Protein AF-A0A1X0U1B3-F1 (afdb_monomer_lite)

pLDDT: mean 82.99, std 18.03, range [41.12, 98.56]

Radius of gyration: 22.58 Å; chains: 1; bounding box: 60×66×36 Å

Structure (mmCIF, N/CA/C/O backbone):
data_AF-A0A1X0U1B3-F1
#
_entry.id   AF-A0A1X0U1B3-F1
#
loop_
_atom_site.group_PDB
_atom_site.id
_atom_site.type_symbol
_atom_site.label_atom_id
_atom_site.label_alt_id
_atom_site.label_comp_id
_atom_site.label_asym_id
_atom_site.label_entity_id
_atom_site.label_seq_id
_atom_site.pdbx_PDB_ins_code
_atom_site.Cartn_x
_atom_site.Cartn_y
_atom_site.Cartn_z
_atom_site.occupancy
_atom_site.B_iso_or_equiv
_atom_site.auth_seq_id
_atom_site.auth_comp_id
_atom_site.auth_asym_id
_atom_site.auth_atom_id
_atom_site.pdbx_PDB_model_num
ATOM 1 N N . MET A 1 1 ? -46.144 51.322 -0.368 1.00 47.69 1 MET A N 1
ATOM 2 C CA . MET A 1 1 ? -45.538 50.319 -1.282 1.00 47.69 1 MET A CA 1
ATOM 3 C C . MET A 1 1 ? -44.013 50.208 -1.188 1.00 47.69 1 MET A C 1
ATOM 5 O O . MET A 1 1 ? -43.524 49.090 -1.232 1.00 47.69 1 MET A O 1
ATOM 9 N N . ARG A 1 2 ? -43.246 51.301 -1.014 1.00 52.47 2 ARG A N 1
ATOM 10 C CA . ARG A 1 2 ? -41.762 51.267 -1.003 1.00 52.47 2 ARG A CA 1
ATOM 11 C C . ARG A 1 2 ? -41.106 50.447 0.125 1.00 52.47 2 ARG A C 1
ATOM 13 O O . ARG A 1 2 ? -40.020 49.926 -0.088 1.00 52.47 2 ARG A O 1
ATOM 20 N N . ILE A 1 3 ? -41.733 50.346 1.302 1.00 55.06 3 ILE A N 1
ATOM 21 C CA . ILE A 1 3 ? -41.154 49.638 2.465 1.00 55.06 3 ILE A CA 1
ATOM 22 C C . ILE A 1 3 ? -41.333 48.117 2.331 1.00 55.06 3 ILE A C 1
ATOM 24 O O . ILE A 1 3 ? -40.371 47.375 2.497 1.00 55.06 3 ILE A O 1
ATOM 28 N N . ILE A 1 4 ? -42.526 47.661 1.931 1.00 58.88 4 ILE A N 1
ATOM 29 C CA . ILE A 1 4 ? -42.837 46.230 1.751 1.00 58.88 4 ILE A CA 1
ATOM 30 C C . ILE A 1 4 ? -41.965 45.618 0.640 1.00 58.88 4 ILE A C 1
ATOM 32 O O . ILE A 1 4 ? -41.417 44.536 0.817 1.00 58.88 4 ILE A O 1
ATOM 36 N N . PHE A 1 5 ? -41.736 46.350 -0.459 1.00 50.25 5 PHE A N 1
ATOM 37 C CA . PHE A 1 5 ? -40.866 45.900 -1.555 1.00 50.25 5 PHE A CA 1
ATOM 38 C C . PHE A 1 5 ? -39.409 45.671 -1.122 1.00 50.25 5 PHE A C 1
ATOM 40 O O . PHE A 1 5 ? -38.769 44.740 -1.601 1.00 50.25 5 PHE A O 1
ATOM 47 N N . LYS A 1 6 ? -38.882 46.487 -0.198 1.00 49.19 6 LYS A N 1
ATOM 48 C CA . LYS A 1 6 ? -37.506 46.337 0.306 1.00 49.19 6 LYS A CA 1
ATOM 49 C C . LYS A 1 6 ? -37.345 45.111 1.202 1.00 49.19 6 LYS A C 1
ATOM 51 O O . LYS A 1 6 ? -36.321 44.445 1.120 1.00 49.19 6 LYS A O 1
ATOM 56 N N . ILE A 1 7 ? -38.354 44.810 2.022 1.00 59.94 7 ILE A N 1
ATOM 57 C CA . ILE A 1 7 ? -38.344 43.636 2.906 1.00 59.94 7 ILE A CA 1
ATOM 58 C C . ILE A 1 7 ? -38.416 42.350 2.072 1.00 59.94 7 ILE A C 1
ATOM 60 O O . ILE A 1 7 ? -37.639 41.430 2.305 1.00 59.94 7 ILE A O 1
ATOM 64 N N . ILE A 1 8 ? -39.274 42.318 1.045 1.00 59.34 8 ILE A N 1
ATOM 65 C CA . ILE A 1 8 ? -39.392 41.168 0.133 1.00 59.34 8 ILE A CA 1
ATOM 66 C C . ILE A 1 8 ? -38.094 40.956 -0.663 1.00 59.34 8 ILE A C 1
ATOM 68 O O . ILE A 1 8 ? -37.637 39.823 -0.791 1.00 59.34 8 ILE A O 1
ATOM 72 N N . LEU A 1 9 ? -37.455 42.031 -1.141 1.00 53.59 9 LEU A N 1
ATOM 73 C CA . LEU A 1 9 ? -36.189 41.936 -1.873 1.00 53.59 9 LEU A CA 1
ATOM 74 C C . LEU A 1 9 ? -35.035 41.439 -0.984 1.00 53.59 9 LEU A C 1
ATOM 76 O O . LEU A 1 9 ? -34.243 40.612 -1.424 1.00 53.59 9 LEU A O 1
ATOM 80 N N . ALA A 1 10 ? -34.962 41.890 0.273 1.00 57.31 10 ALA A N 1
ATOM 81 C CA . ALA A 1 10 ? -33.954 41.426 1.227 1.00 57.31 10 ALA A CA 1
ATOM 82 C C . ALA A 1 10 ? -34.128 39.938 1.591 1.00 57.31 10 ALA A C 1
ATOM 84 O O . ALA A 1 10 ? -33.140 39.211 1.676 1.00 57.31 10 ALA A O 1
ATOM 85 N N . LEU A 1 11 ? -35.372 39.468 1.738 1.00 53.56 11 LEU A N 1
ATOM 86 C CA . LEU A 1 11 ? -35.681 38.050 1.955 1.00 53.56 11 LEU A CA 1
ATOM 87 C C . LEU A 1 11 ? -35.308 37.183 0.742 1.00 53.56 11 LEU A C 1
ATOM 89 O O . LEU A 1 11 ? -34.734 36.117 0.925 1.00 53.56 11 LEU A O 1
ATOM 93 N N . LEU A 1 12 ? -35.545 37.650 -0.488 1.00 54.72 12 LEU A N 1
ATOM 94 C CA . LEU A 1 12 ? -35.139 36.936 -1.709 1.00 54.72 12 LEU A CA 1
ATOM 95 C C . LEU A 1 12 ? -33.611 36.809 -1.855 1.00 54.72 12 LEU A C 1
ATOM 97 O O . LEU A 1 12 ? -33.125 35.767 -2.287 1.00 54.72 12 LEU A O 1
ATOM 101 N N . ILE A 1 13 ? -32.844 37.832 -1.460 1.00 53.94 13 ILE A N 1
ATOM 102 C CA . ILE A 1 13 ? -31.371 37.782 -1.482 1.00 53.94 13 ILE A CA 1
ATOM 103 C C . ILE A 1 13 ? -30.838 36.827 -0.400 1.00 53.94 13 ILE A C 1
ATOM 105 O O . ILE A 1 13 ? -29.915 36.062 -0.663 1.00 53.94 13 ILE A O 1
ATOM 109 N N . ALA A 1 14 ? -31.443 36.819 0.793 1.00 48.97 14 ALA A N 1
ATOM 110 C CA . ALA A 1 14 ? -31.045 35.924 1.881 1.00 48.97 14 ALA A CA 1
ATOM 111 C C . ALA A 1 14 ? -31.338 34.445 1.571 1.00 48.97 14 ALA A C 1
ATOM 113 O O . ALA A 1 14 ? -30.516 33.582 1.876 1.00 48.97 14 ALA A O 1
ATOM 114 N N . VAL A 1 15 ? -32.465 34.144 0.913 1.00 49.88 15 VAL A N 1
ATOM 115 C CA . VAL A 1 15 ? -32.780 32.773 0.479 1.00 49.88 15 VAL A CA 1
ATOM 116 C C . VAL A 1 15 ? -31.789 32.312 -0.595 1.00 49.88 15 VAL A C 1
ATOM 118 O O . VAL A 1 15 ? -31.281 31.206 -0.485 1.00 49.88 15 VAL A O 1
ATOM 121 N N . ASN A 1 16 ? -31.405 33.165 -1.552 1.00 45.69 16 ASN A N 1
ATOM 122 C CA . ASN A 1 16 ? -30.409 32.807 -2.575 1.00 45.69 16 ASN A CA 1
ATOM 123 C C . ASN A 1 16 ? -28.978 32.642 -2.026 1.00 45.69 16 ASN A C 1
ATOM 125 O O . ASN A 1 16 ? -28.225 31.832 -2.554 1.00 45.69 16 ASN A O 1
ATOM 129 N N . LEU A 1 17 ? -28.603 33.348 -0.952 1.00 46.22 17 LEU A N 1
ATOM 130 C CA . LEU A 1 17 ? -27.317 33.139 -0.265 1.00 46.22 17 LEU A CA 1
ATOM 131 C C . LEU A 1 17 ? -27.301 31.878 0.614 1.00 46.22 17 LEU A C 1
ATOM 133 O O . LEU A 1 17 ? -26.236 31.331 0.873 1.00 46.22 17 LEU A O 1
ATOM 137 N N . SER A 1 18 ? -28.468 31.387 1.044 1.00 45.25 18 SER A N 1
ATOM 138 C CA . SER A 1 18 ? -28.582 30.131 1.807 1.00 45.25 18 SER A CA 1
ATOM 139 C C . SER A 1 18 ? -28.365 28.882 0.937 1.00 45.25 18 SER A C 1
ATOM 141 O O . SER A 1 18 ? -28.157 27.797 1.470 1.00 45.25 18 SER A O 1
ATOM 143 N N . PHE A 1 19 ? -28.417 29.037 -0.391 1.00 45.69 19 PHE A N 1
ATOM 144 C CA . PHE A 1 19 ? -28.185 27.986 -1.389 1.00 45.69 19 PHE A CA 1
ATOM 145 C C . PHE A 1 19 ? -26.809 28.097 -2.070 1.00 45.69 19 PHE A C 1
ATOM 147 O O . PHE A 1 19 ? -26.602 27.515 -3.128 1.00 45.69 19 PHE A O 1
ATOM 154 N N . ALA A 1 20 ? -25.854 28.820 -1.479 1.00 45.12 20 ALA A N 1
ATOM 155 C CA . ALA A 1 20 ? -24.442 28.709 -1.839 1.00 45.12 20 ALA A CA 1
ATOM 156 C C . ALA A 1 20 ? -23.773 27.666 -0.925 1.00 45.12 20 ALA A C 1
ATOM 158 O O . ALA A 1 20 ? -23.010 27.999 -0.026 1.00 45.12 20 ALA A O 1
ATOM 159 N N . THR A 1 21 ? -24.119 26.391 -1.112 1.00 44.47 21 THR A N 1
ATOM 160 C CA . THR A 1 21 ? -23.441 25.247 -0.472 1.00 44.47 21 THR A CA 1
ATOM 161 C C . THR A 1 21 ? -22.431 24.584 -1.412 1.00 44.47 21 THR A C 1
ATOM 163 O O . THR A 1 21 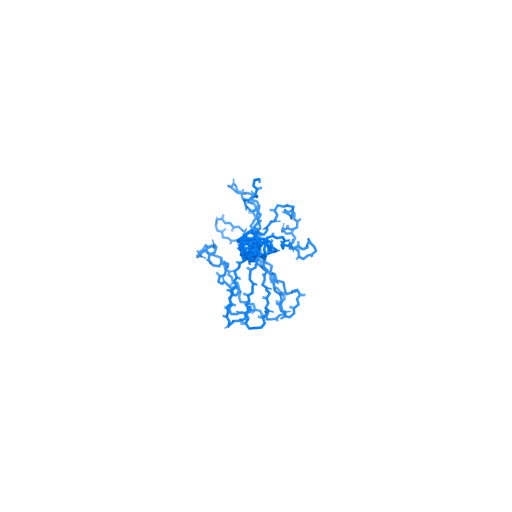? -22.205 23.384 -1.291 1.00 44.47 21 THR A O 1
ATOM 166 N N . ASP A 1 22 ? -21.850 25.326 -2.360 1.00 44.78 22 ASP A N 1
ATOM 167 C CA . ASP A 1 22 ? -20.856 24.765 -3.292 1.00 44.78 22 ASP A CA 1
ATOM 168 C C . ASP A 1 22 ? -19.450 24.700 -2.665 1.00 44.78 22 ASP A C 1
ATOM 170 O O . ASP A 1 22 ? -18.774 23.685 -2.791 1.00 44.78 22 ASP A O 1
ATOM 174 N N . ASP A 1 23 ? -19.055 25.685 -1.847 1.00 43.69 23 ASP A N 1
ATOM 175 C CA . ASP A 1 23 ? -17.713 25.689 -1.229 1.00 43.69 23 ASP A CA 1
ATOM 176 C C . ASP A 1 23 ? -17.537 24.602 -0.145 1.00 43.69 23 ASP A C 1
ATOM 178 O O . ASP A 1 23 ? -16.436 24.109 0.085 1.00 43.69 23 ASP A O 1
ATOM 182 N N . TYR A 1 24 ? -18.618 24.185 0.528 1.00 41.12 24 TYR A N 1
ATOM 183 C CA . TYR A 1 24 ? -18.540 23.163 1.587 1.00 41.12 24 TYR A CA 1
ATOM 184 C C . TYR A 1 24 ? -18.409 21.736 1.032 1.00 41.12 24 TYR A C 1
ATOM 186 O O . TYR A 1 24 ? -17.908 20.841 1.715 1.00 41.12 24 TYR A O 1
ATOM 194 N N . ILE A 1 25 ? -18.886 21.504 -0.195 1.00 43.66 25 ILE A N 1
ATOM 195 C CA . ILE A 1 25 ? -18.829 20.187 -0.834 1.00 43.66 25 ILE A CA 1
ATOM 196 C C . ILE A 1 25 ? -17.450 19.977 -1.469 1.00 43.66 25 ILE A C 1
ATOM 198 O O . ILE A 1 25 ? -16.892 18.888 -1.315 1.00 43.66 25 ILE A O 1
ATOM 202 N N . ASP A 1 26 ? -16.857 21.007 -2.077 1.00 46.34 26 ASP A N 1
ATOM 203 C CA . ASP A 1 26 ? -15.513 20.916 -2.666 1.00 46.34 26 ASP A CA 1
ATOM 204 C C . ASP A 1 26 ? -14.420 20.632 -1.617 1.00 46.34 26 ASP A C 1
ATOM 206 O O . ASP A 1 26 ? -13.599 19.732 -1.814 1.00 46.34 26 ASP A O 1
ATOM 210 N N . ASP A 1 27 ? -14.471 21.266 -0.439 1.00 47.31 27 ASP A N 1
ATOM 211 C CA . ASP A 1 27 ? -13.483 21.044 0.633 1.00 47.31 27 ASP A CA 1
ATOM 212 C C . ASP A 1 27 ? -13.454 19.584 1.146 1.00 47.31 27 ASP A C 1
ATOM 214 O O . ASP A 1 27 ? -12.391 19.033 1.468 1.00 47.31 27 ASP A O 1
ATOM 218 N N . TYR A 1 28 ? -14.609 18.904 1.193 1.00 46.06 28 TYR A N 1
ATOM 219 C CA . TYR A 1 28 ? -14.677 17.486 1.573 1.00 46.06 28 TYR A CA 1
ATOM 220 C C . TYR A 1 28 ? -14.087 16.579 0.481 1.00 46.06 28 TYR A C 1
ATOM 222 O O . TYR A 1 28 ? -13.354 15.630 0.794 1.00 46.06 28 TYR A O 1
ATOM 230 N N . TYR A 1 29 ? -14.345 16.896 -0.793 1.00 49.69 29 TYR A N 1
ATOM 231 C CA . TYR A 1 29 ? -13.789 16.180 -1.944 1.00 49.69 29 TYR A CA 1
ATOM 232 C C . TYR A 1 29 ? -12.296 16.457 -2.189 1.00 49.69 29 TYR A C 1
ATOM 234 O O . TYR A 1 29 ? -11.652 15.654 -2.866 1.00 49.69 29 TYR A O 1
ATOM 242 N N . ASP A 1 30 ? -11.713 17.502 -1.602 1.00 59.16 30 ASP A N 1
ATOM 243 C CA . ASP A 1 30 ? -10.288 17.824 -1.751 1.00 59.16 30 ASP A CA 1
ATOM 244 C C . ASP A 1 30 ? -9.405 17.350 -0.589 1.00 59.16 30 ASP A C 1
ATOM 246 O O . ASP A 1 30 ? -8.217 17.070 -0.783 1.00 59.16 30 ASP A O 1
ATOM 250 N N . SER A 1 31 ? -9.969 17.160 0.607 1.00 67.75 31 SER A N 1
ATOM 251 C CA . SER A 1 31 ? -9.193 16.726 1.780 1.00 67.75 31 SER A CA 1
ATOM 252 C C . SER A 1 31 ? -8.491 15.374 1.581 1.00 67.75 31 SER A C 1
ATOM 254 O O . SER A 1 31 ? -7.339 15.193 1.989 1.00 67.75 31 SER A O 1
ATOM 256 N N . TRP A 1 32 ? -9.145 14.418 0.909 1.00 72.69 32 TRP A N 1
ATOM 257 C CA . TRP A 1 32 ? -8.551 13.109 0.658 1.00 72.69 32 TRP A CA 1
ATOM 258 C C . TRP A 1 32 ? -7.421 13.196 -0.369 1.00 72.69 32 TRP A C 1
ATOM 260 O O . TRP A 1 32 ? -6.417 12.516 -0.185 1.00 72.69 32 TRP A O 1
ATOM 270 N N . LYS A 1 33 ? -7.509 14.073 -1.380 1.00 74.44 33 LYS A N 1
ATOM 271 C CA . LYS A 1 33 ? -6.455 14.262 -2.398 1.00 74.44 33 LYS A CA 1
ATOM 272 C C . LYS A 1 33 ? -5.126 14.714 -1.785 1.00 74.44 33 LYS A C 1
ATOM 274 O O . LYS A 1 33 ? -4.065 14.391 -2.306 1.00 74.44 33 LYS A O 1
ATOM 279 N N . GLN A 1 34 ? -5.171 15.392 -0.637 1.00 80.00 34 GLN A N 1
ATOM 280 C CA . GLN A 1 34 ? -3.984 15.827 0.108 1.00 80.00 34 GLN A CA 1
ATOM 281 C C . GLN A 1 34 ? -3.401 14.754 1.042 1.00 80.00 34 GLN A C 1
ATOM 283 O O . GLN A 1 34 ? -2.381 14.992 1.698 1.00 80.00 34 GLN A O 1
ATOM 288 N N . LYS A 1 35 ? -4.016 13.566 1.139 1.00 89.44 35 LYS A N 1
ATOM 289 C CA . LYS A 1 35 ? -3.454 12.456 1.918 1.00 89.44 35 LYS A CA 1
ATOM 290 C C . LYS A 1 35 ? -2.059 12.139 1.376 1.00 89.44 35 LYS A C 1
ATOM 292 O O . LYS A 1 35 ? -1.852 12.029 0.173 1.00 89.44 35 LYS A O 1
ATOM 297 N N . THR A 1 36 ? -1.091 11.969 2.271 1.00 90.69 36 THR A N 1
ATOM 298 C CA . THR A 1 36 ? 0.284 11.596 1.917 1.00 90.69 36 THR A CA 1
ATOM 299 C C . THR A 1 36 ? 0.783 10.475 2.817 1.00 90.69 36 THR A C 1
ATOM 301 O O . THR A 1 36 ? 0.344 10.317 3.959 1.00 90.69 36 THR A O 1
ATOM 304 N N . ILE A 1 37 ? 1.740 9.694 2.314 1.00 93.25 37 ILE A N 1
ATOM 305 C CA . ILE A 1 37 ? 2.427 8.667 3.096 1.00 93.25 37 ILE A CA 1
ATOM 306 C C . ILE A 1 37 ? 3.789 9.195 3.528 1.00 93.25 37 ILE A C 1
ATOM 308 O O . ILE A 1 37 ? 4.661 9.486 2.710 1.00 93.25 37 ILE A O 1
ATOM 312 N N . SER A 1 38 ? 4.013 9.275 4.841 1.00 93.38 38 SER A N 1
ATOM 313 C CA . SER A 1 38 ? 5.324 9.659 5.362 1.00 93.38 38 SER A CA 1
ATOM 314 C C . SER A 1 38 ? 6.405 8.693 4.870 1.00 93.38 38 SER A C 1
ATOM 316 O O . SER A 1 38 ? 6.301 7.477 5.055 1.00 93.38 38 SER A O 1
ATOM 318 N N . LYS A 1 39 ? 7.508 9.238 4.338 1.00 93.69 39 LYS A N 1
ATOM 319 C CA . LYS A 1 39 ? 8.649 8.470 3.810 1.00 93.69 39 LYS A CA 1
ATOM 320 C C . LYS A 1 39 ? 9.196 7.419 4.784 1.00 93.69 39 LYS A C 1
ATOM 322 O O . LYS A 1 39 ? 9.741 6.406 4.353 1.00 93.69 39 LYS A O 1
ATOM 327 N N . LYS A 1 40 ? 9.035 7.612 6.099 1.00 94.19 40 LYS A N 1
ATOM 328 C CA . LYS A 1 40 ? 9.451 6.635 7.122 1.00 94.19 40 LYS A CA 1
ATOM 329 C C . LYS A 1 40 ? 8.706 5.298 7.017 1.00 94.19 40 LYS A C 1
ATOM 331 O O . LYS A 1 40 ? 9.265 4.258 7.370 1.00 94.19 40 LYS A O 1
ATOM 336 N N . PHE A 1 41 ? 7.467 5.313 6.524 1.00 95.56 41 PHE A N 1
ATOM 337 C CA . PHE A 1 41 ? 6.643 4.115 6.386 1.00 95.56 41 PHE A CA 1
ATOM 338 C C . PHE A 1 41 ? 6.926 3.338 5.107 1.00 95.56 41 PHE A C 1
ATOM 340 O O . PHE A 1 41 ? 6.742 2.121 5.117 1.00 95.56 41 PHE A O 1
ATOM 347 N N . LEU A 1 42 ? 7.457 4.014 4.087 1.00 96.94 42 LEU A N 1
ATOM 348 C CA . LEU A 1 42 ? 7.726 3.440 2.779 1.00 96.94 42 LEU A CA 1
ATOM 349 C C . LEU A 1 42 ? 8.748 2.287 2.819 1.00 96.94 42 LEU A C 1
ATOM 351 O O . LEU A 1 42 ? 9.704 2.296 3.611 1.00 96.94 42 LEU A O 1
ATOM 355 N N . SER A 1 43 ? 8.549 1.307 1.940 1.00 96.31 43 SER A N 1
ATOM 356 C CA . SER A 1 43 ? 9.485 0.218 1.665 1.00 96.31 43 SER A CA 1
ATOM 357 C C . SER A 1 43 ? 10.771 0.778 1.052 1.00 96.31 43 SER A C 1
ATOM 359 O O . SER A 1 43 ? 10.806 1.912 0.569 1.00 96.31 43 SER A O 1
ATOM 361 N N . GLN A 1 44 ? 11.864 0.012 1.075 1.00 93.88 44 GLN A N 1
ATOM 362 C CA . GLN A 1 44 ? 13.137 0.509 0.543 1.00 93.88 44 GLN A CA 1
ATOM 363 C C . GLN A 1 44 ? 13.042 0.871 -0.947 1.00 93.88 44 GLN A C 1
ATOM 365 O O . GLN A 1 44 ? 13.590 1.898 -1.336 1.00 93.88 44 GLN A O 1
ATOM 370 N N . GLY A 1 45 ? 12.310 0.084 -1.745 1.00 91.69 45 GLY A N 1
ATOM 371 C CA . GLY A 1 45 ? 12.064 0.375 -3.160 1.00 91.69 45 GLY A CA 1
ATOM 372 C C . GLY A 1 45 ? 11.320 1.697 -3.342 1.00 91.69 45 GLY A C 1
ATOM 373 O O . GLY A 1 45 ? 11.844 2.631 -3.948 1.00 91.69 45 GLY A O 1
ATOM 374 N N . CYS A 1 46 ? 10.166 1.846 -2.688 1.00 96.31 46 CYS A N 1
ATOM 375 C CA . CYS A 1 46 ? 9.338 3.048 -2.822 1.00 96.31 46 CYS A CA 1
ATOM 376 C C . CYS A 1 46 ? 9.952 4.303 -2.196 1.00 96.31 46 CYS A C 1
ATOM 378 O O . CYS A 1 46 ? 9.675 5.416 -2.635 1.00 96.31 46 CYS A O 1
ATOM 380 N N . LYS A 1 47 ? 10.853 4.164 -1.214 1.00 95.06 47 LYS A N 1
ATOM 381 C CA . LYS A 1 47 ? 11.626 5.295 -0.671 1.00 95.06 47 LYS A CA 1
ATOM 382 C C . LYS A 1 47 ? 12.498 5.989 -1.713 1.00 95.06 47 LYS A C 1
ATOM 384 O O . LYS A 1 47 ? 12.791 7.174 -1.526 1.00 95.06 47 LYS A O 1
ATOM 389 N N . THR A 1 48 ? 12.954 5.274 -2.743 1.00 92.00 48 THR A N 1
ATOM 390 C CA . THR A 1 48 ? 13.850 5.840 -3.766 1.00 92.00 48 THR A CA 1
ATOM 391 C C . THR A 1 48 ? 13.116 6.798 -4.702 1.00 92.00 48 THR A C 1
ATOM 393 O O . THR A 1 48 ? 13.677 7.827 -5.066 1.00 92.00 48 THR A O 1
ATOM 396 N N . ILE A 1 49 ? 11.839 6.524 -4.972 1.00 91.31 49 ILE A N 1
ATOM 397 C CA . ILE A 1 49 ? 10.946 7.302 -5.846 1.00 91.31 49 ILE A CA 1
ATOM 398 C C . ILE A 1 49 ? 9.844 8.024 -5.059 1.00 91.31 49 ILE A C 1
ATOM 400 O O . ILE A 1 49 ? 8.800 8.377 -5.588 1.00 91.31 49 ILE A O 1
ATOM 404 N N . SER A 1 50 ? 10.067 8.275 -3.765 1.00 90.38 50 SER A N 1
ATOM 405 C CA . SER A 1 50 ? 9.034 8.815 -2.868 1.00 90.38 50 SER A CA 1
ATOM 406 C C . SER A 1 50 ? 8.545 10.217 -3.229 1.00 90.38 50 SER A C 1
ATOM 408 O O . SER A 1 50 ? 7.527 10.646 -2.706 1.00 90.38 50 SER A O 1
ATOM 410 N N . LYS A 1 51 ? 9.321 10.963 -4.023 1.00 88.88 51 LYS A N 1
ATOM 411 C CA . LYS A 1 51 ? 8.937 12.297 -4.505 1.00 88.88 51 LYS A CA 1
ATOM 412 C C . LYS A 1 51 ? 7.878 12.228 -5.602 1.00 88.88 51 LYS A C 1
ATOM 414 O O . LYS A 1 51 ? 7.181 13.211 -5.802 1.00 88.88 51 LYS A O 1
ATOM 419 N N . ASP A 1 52 ? 7.771 11.074 -6.251 1.00 87.81 52 ASP A N 1
ATOM 420 C CA . ASP A 1 52 ? 6.892 10.863 -7.391 1.00 87.81 52 ASP A CA 1
ATOM 421 C C . ASP A 1 52 ? 5.581 10.175 -6.974 1.00 87.81 52 ASP A C 1
ATOM 423 O O . ASP A 1 52 ? 4.725 9.937 -7.814 1.00 87.81 52 ASP A O 1
ATOM 427 N N . ILE A 1 53 ? 5.421 9.836 -5.685 1.00 91.94 53 ILE A N 1
ATOM 428 C CA . ILE A 1 53 ? 4.225 9.176 -5.149 1.00 91.94 53 ILE A CA 1
ATOM 429 C C . ILE A 1 53 ? 3.185 10.231 -4.773 1.00 91.94 53 ILE A C 1
ATOM 431 O O . ILE A 1 53 ? 3.431 11.055 -3.889 1.00 91.94 53 ILE A O 1
ATOM 435 N N . TRP A 1 54 ? 2.003 10.142 -5.373 1.00 91.25 54 TRP A N 1
ATOM 436 C CA . TRP A 1 54 ? 0.865 11.018 -5.096 1.00 91.25 54 TRP A CA 1
ATOM 437 C C . TRP A 1 54 ? -0.412 10.197 -4.894 1.00 91.25 54 TRP A C 1
ATOM 439 O O . TRP A 1 54 ? -0.465 9.023 -5.262 1.00 91.25 54 TRP A O 1
ATOM 449 N N . ASN A 1 55 ? -1.410 10.784 -4.232 1.00 92.06 55 ASN A N 1
ATOM 450 C CA . ASN A 1 55 ? -2.678 10.110 -3.972 1.00 92.06 55 ASN A CA 1
ATOM 451 C C . ASN A 1 55 ?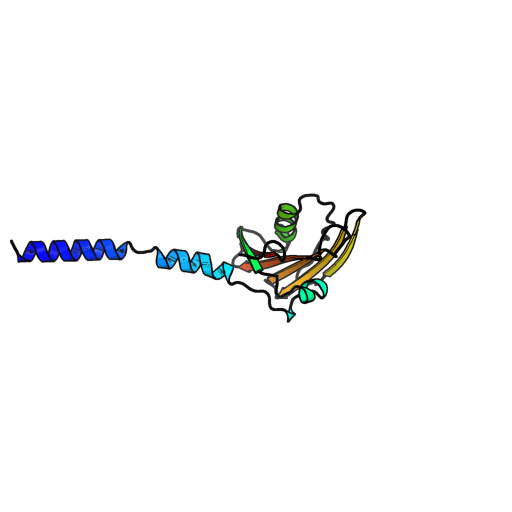 -3.600 10.197 -5.191 1.00 92.06 55 ASN A C 1
ATOM 453 O O . ASN A 1 55 ? -4.078 11.279 -5.521 1.00 92.06 55 ASN A O 1
ATOM 457 N N . GLU A 1 56 ? -3.872 9.059 -5.817 1.00 90.19 56 GLU A N 1
ATOM 458 C CA . GLU A 1 56 ? -4.675 8.959 -7.032 1.00 90.19 56 GLU A CA 1
ATOM 459 C C . GLU A 1 56 ? -6.170 8.912 -6.736 1.00 90.19 56 GLU A C 1
ATOM 461 O O . GLU A 1 56 ? -6.972 9.557 -7.410 1.00 90.19 56 GLU A O 1
ATOM 466 N N . SER A 1 57 ? -6.566 8.133 -5.731 1.00 90.00 57 SER A N 1
ATOM 467 C CA . SER A 1 57 ? -7.980 7.881 -5.471 1.00 90.00 57 SER A CA 1
ATOM 468 C C . SER A 1 57 ? -8.253 7.460 -4.034 1.00 90.00 57 SER A C 1
ATOM 470 O O . SER A 1 57 ? -7.377 6.988 -3.309 1.00 90.00 57 SER A O 1
ATOM 472 N N . LYS A 1 58 ? -9.518 7.599 -3.634 1.00 93.00 58 LYS A N 1
ATOM 473 C CA . LYS A 1 58 ? -10.073 7.020 -2.412 1.00 93.00 58 LYS A CA 1
ATOM 474 C C . LYS A 1 58 ? -11.318 6.208 -2.763 1.00 93.00 58 LYS A C 1
ATOM 476 O O . LYS A 1 58 ? -12.191 6.703 -3.472 1.00 93.00 58 LYS A O 1
ATOM 481 N N . VAL A 1 59 ? -11.431 5.000 -2.216 1.00 92.56 59 VAL A N 1
ATOM 482 C CA . VAL A 1 59 ? -12.645 4.174 -2.286 1.00 92.56 59 VAL A CA 1
ATOM 483 C C . VAL A 1 59 ? -13.028 3.707 -0.886 1.00 92.56 59 VAL A C 1
ATOM 485 O O . VAL A 1 59 ? -12.168 3.279 -0.123 1.00 92.56 59 VAL A O 1
ATOM 488 N N . SER A 1 60 ? -14.317 3.765 -0.558 1.00 94.62 60 SER A N 1
ATOM 489 C CA . SER A 1 60 ? -14.857 3.329 0.733 1.00 94.62 60 SER A CA 1
ATOM 490 C C . SER A 1 60 ? -15.643 2.028 0.582 1.00 94.62 60 SER A C 1
ATOM 492 O O . SER A 1 60 ? -16.608 1.967 -0.181 1.00 94.62 60 SER A O 1
ATOM 494 N N . TYR A 1 61 ? -15.280 1.007 1.354 1.00 94.56 61 TYR A N 1
ATOM 495 C CA . TYR A 1 61 ? -15.962 -0.285 1.404 1.00 94.56 61 TYR A CA 1
ATOM 496 C C . TYR A 1 61 ? -16.748 -0.397 2.711 1.00 94.56 61 TYR A C 1
ATOM 498 O O . TYR A 1 61 ? -16.191 -0.250 3.794 1.00 94.56 61 TYR A O 1
ATOM 506 N N . ARG A 1 62 ? -18.057 -0.651 2.636 1.00 95.38 62 ARG A N 1
ATOM 507 C CA . ARG A 1 62 ? -18.932 -0.729 3.819 1.00 95.38 62 ARG A CA 1
ATOM 508 C C . ARG A 1 62 ? -19.078 -2.167 4.312 1.00 95.38 62 ARG A C 1
ATOM 510 O O . ARG A 1 62 ? -19.003 -3.096 3.517 1.00 95.38 62 ARG A O 1
ATOM 517 N N . GLN A 1 63 ? -19.372 -2.321 5.603 1.00 94.38 63 GLN A N 1
ATOM 518 C CA . GLN A 1 63 ? -19.680 -3.603 6.254 1.00 94.38 63 GLN A CA 1
ATOM 519 C C . GLN A 1 63 ? -18.585 -4.658 6.054 1.00 94.38 63 GLN A C 1
ATOM 521 O O . GLN A 1 63 ? -18.861 -5.831 5.811 1.00 94.38 63 GLN A O 1
ATOM 526 N N . THR A 1 64 ? -17.327 -4.235 6.135 1.00 96.19 64 THR A N 1
ATOM 527 C CA . THR A 1 64 ? -16.184 -5.107 5.881 1.00 96.19 64 THR A CA 1
ATOM 528 C C . THR A 1 64 ? -15.013 -4.779 6.799 1.00 96.19 64 THR A C 1
ATOM 530 O O . THR A 1 64 ? -15.072 -3.836 7.583 1.00 96.19 64 THR A O 1
ATOM 533 N N . THR A 1 65 ? -13.956 -5.582 6.712 1.00 96.81 65 THR A N 1
ATOM 534 C CA . THR A 1 65 ? -12.696 -5.378 7.436 1.00 96.81 65 THR A CA 1
ATOM 535 C C . THR A 1 65 ? -11.536 -5.394 6.457 1.00 96.81 65 THR A C 1
ATOM 537 O O . THR A 1 65 ? -11.656 -5.942 5.358 1.0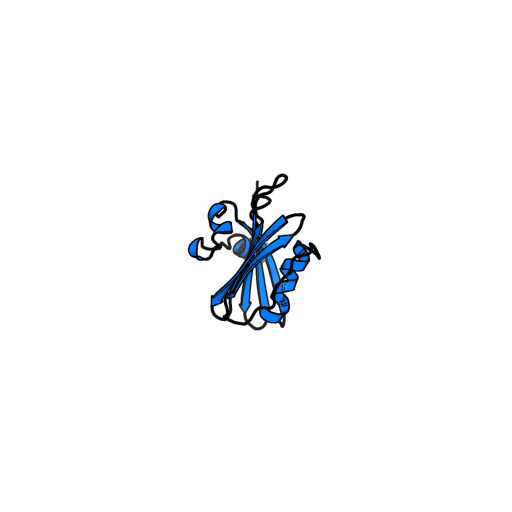0 96.81 65 THR A O 1
ATOM 540 N N . ILE A 1 66 ? -10.387 -4.856 6.865 1.00 97.56 66 ILE A N 1
ATOM 541 C CA . ILE A 1 66 ? -9.184 -4.840 6.016 1.00 97.56 66 ILE A CA 1
ATOM 542 C C . ILE A 1 66 ? -8.837 -6.250 5.518 1.00 97.56 66 ILE A C 1
ATOM 544 O O . ILE A 1 66 ? -8.558 -6.439 4.336 1.00 97.56 66 ILE A O 1
ATOM 548 N N . LEU A 1 67 ? -8.898 -7.258 6.395 1.00 96.69 67 LEU A N 1
ATOM 549 C CA . LEU A 1 67 ? -8.568 -8.642 6.041 1.00 96.69 67 LEU A CA 1
ATOM 550 C C . LEU A 1 67 ? -9.487 -9.232 4.965 1.00 96.69 67 LEU A C 1
ATOM 552 O O . LEU A 1 67 ? -9.050 -10.105 4.221 1.00 96.69 67 LEU A O 1
ATOM 556 N N . ASN A 1 68 ? -10.729 -8.757 4.868 1.00 96.50 68 ASN A N 1
ATOM 557 C CA . ASN A 1 68 ? -11.685 -9.258 3.886 1.00 96.50 68 ASN A CA 1
ATOM 558 C C . ASN A 1 68 ? -11.457 -8.662 2.493 1.00 96.50 68 ASN A C 1
ATOM 560 O O . ASN A 1 68 ? -11.713 -9.346 1.509 1.00 96.50 68 ASN A O 1
ATOM 564 N N . ILE A 1 69 ? -10.979 -7.414 2.400 1.00 96.00 69 ILE A N 1
ATOM 565 C CA . ILE A 1 69 ? -10.941 -6.679 1.121 1.00 96.00 69 ILE A CA 1
ATOM 566 C C . ILE A 1 69 ? -9.544 -6.378 0.596 1.00 96.00 69 ILE A C 1
ATOM 568 O O . ILE A 1 69 ? -9.424 -5.937 -0.537 1.00 96.00 69 ILE A O 1
ATOM 572 N N . TYR A 1 70 ? -8.470 -6.617 1.354 1.00 95.69 70 TYR A N 1
ATOM 573 C CA . TYR A 1 70 ? -7.131 -6.128 0.989 1.00 95.69 70 TYR A CA 1
ATOM 574 C C . TYR A 1 70 ? -6.625 -6.558 -0.402 1.00 95.69 70 TYR A C 1
ATOM 576 O O . TYR A 1 70 ? -5.730 -5.923 -0.958 1.00 95.69 70 TYR A O 1
ATOM 584 N N . LYS A 1 71 ? -7.147 -7.660 -0.954 1.00 94.31 71 LYS A N 1
ATOM 585 C CA . LYS A 1 71 ? -6.798 -8.121 -2.303 1.00 94.31 71 LYS A CA 1
ATOM 586 C C . LYS A 1 71 ? -7.577 -7.392 -3.390 1.00 94.31 71 LYS A C 1
ATOM 588 O O . LYS A 1 71 ? -7.029 -7.208 -4.471 1.00 94.31 71 LYS A O 1
ATOM 593 N N . GLU A 1 72 ? -8.823 -7.000 -3.127 1.00 92.06 72 GLU A N 1
ATOM 594 C CA . GLU A 1 72 ? -9.731 -6.486 -4.157 1.00 92.06 72 GLU A CA 1
ATOM 595 C C . GLU A 1 72 ? -9.181 -5.228 -4.845 1.00 92.06 72 GLU A C 1
ATOM 597 O O . GLU A 1 72 ? -9.083 -5.247 -6.071 1.00 92.06 72 GLU A O 1
ATOM 602 N N . PRO A 1 73 ? -8.710 -4.175 -4.138 1.00 90.56 73 PRO A N 1
ATOM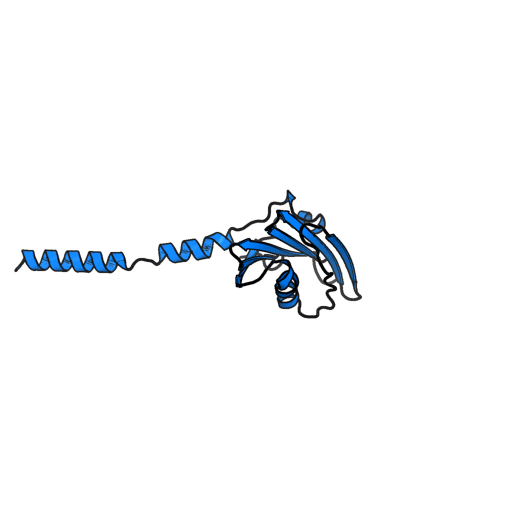 603 C CA . PRO A 1 73 ? -8.146 -2.998 -4.803 1.00 90.56 73 PRO A CA 1
ATOM 604 C C . PRO A 1 73 ? -6.915 -3.314 -5.661 1.00 90.56 73 PRO A C 1
ATOM 606 O O . PRO A 1 73 ? -6.725 -2.717 -6.718 1.00 90.56 73 PRO A O 1
ATOM 609 N N . ILE A 1 74 ? -6.093 -4.274 -5.227 1.00 91.25 74 ILE A N 1
ATOM 610 C CA . ILE A 1 74 ? -4.866 -4.672 -5.928 1.00 91.25 74 ILE A CA 1
ATOM 611 C C . ILE A 1 74 ? -5.219 -5.421 -7.218 1.00 91.25 74 ILE A C 1
ATOM 613 O O . ILE A 1 74 ? -4.687 -5.111 -8.283 1.00 91.25 74 ILE A O 1
ATOM 617 N N . LEU A 1 75 ? -6.135 -6.389 -7.122 1.00 88.75 75 LEU A N 1
ATOM 618 C CA . LEU A 1 75 ? -6.612 -7.179 -8.257 1.00 88.75 75 LEU A CA 1
ATOM 619 C C . LEU A 1 75 ? -7.449 -6.342 -9.228 1.00 88.75 75 LEU A C 1
ATOM 621 O O . LEU A 1 75 ? -7.420 -6.605 -10.419 1.00 88.75 75 LEU A O 1
ATOM 625 N N . ASN A 1 76 ? -8.151 -5.306 -8.774 1.00 85.00 76 ASN A N 1
ATOM 626 C CA . ASN A 1 76 ? -8.873 -4.414 -9.683 1.00 85.00 76 ASN A CA 1
ATOM 627 C C . ASN A 1 76 ? -7.921 -3.587 -10.558 1.00 85.00 76 ASN A C 1
ATOM 629 O O . ASN A 1 76 ? -8.210 -3.371 -11.732 1.00 85.00 76 ASN A O 1
ATOM 633 N N . LEU A 1 77 ? -6.777 -3.155 -10.015 1.00 80.75 77 LEU A N 1
ATOM 634 C CA . LEU A 1 77 ? -5.787 -2.392 -10.781 1.00 80.75 77 LEU A CA 1
ATOM 635 C C . LEU A 1 77 ? -4.969 -3.283 -11.727 1.00 80.75 77 LEU A C 1
ATOM 637 O O . LEU A 1 77 ? -4.648 -2.886 -12.846 1.00 80.75 77 LEU A O 1
ATOM 641 N N . TYR A 1 78 ? -4.625 -4.490 -11.275 1.00 76.81 78 TYR A N 1
ATOM 642 C CA . TYR A 1 78 ? -3.704 -5.383 -11.976 1.00 76.81 78 TYR A CA 1
ATOM 643 C C . TYR A 1 78 ? -4.356 -6.662 -12.539 1.00 76.81 78 TYR A C 1
ATOM 645 O O . TYR A 1 78 ? -3.665 -7.533 -13.053 1.00 76.81 78 TYR A O 1
ATOM 653 N N . GLY A 1 79 ? -5.670 -6.826 -12.460 1.00 67.50 79 GLY A N 1
ATOM 654 C CA . GLY A 1 79 ? -6.336 -8.072 -12.854 1.00 67.50 79 GLY A CA 1
ATOM 655 C C . GLY A 1 79 ? -5.617 -9.336 -12.350 1.00 67.50 79 GLY A C 1
ATOM 656 O O . GLY A 1 79 ? -5.000 -9.357 -11.282 1.00 67.50 79 GLY A O 1
ATOM 657 N N . ASP A 1 80 ? -5.617 -10.363 -13.200 1.00 59.34 80 ASP A N 1
ATOM 658 C CA . ASP A 1 80 ? -4.784 -11.563 -13.071 1.00 59.34 80 ASP A CA 1
ATOM 659 C C . ASP A 1 80 ? -3.405 -11.378 -13.750 1.00 59.34 80 ASP A C 1
ATOM 661 O O . ASP A 1 80 ? -2.972 -12.238 -14.513 1.00 59.34 80 ASP A O 1
ATOM 665 N N . TYR A 1 81 ? -2.664 -10.280 -13.518 1.00 65.00 81 TYR A N 1
ATOM 666 C CA . TYR A 1 81 ? -1.273 -10.129 -14.015 1.00 65.00 81 TYR A CA 1
ATOM 667 C C . TYR A 1 81 ? -0.286 -11.160 -13.398 1.00 65.00 81 TYR A C 1
ATOM 669 O O . TYR A 1 81 ? 0.874 -10.849 -13.163 1.00 65.00 81 TYR A O 1
ATOM 677 N N . ASP A 1 82 ? -0.689 -12.395 -13.090 1.00 73.69 82 ASP A N 1
ATOM 678 C CA . ASP A 1 82 ? 0.098 -13.400 -12.362 1.00 73.69 82 ASP A CA 1
ATOM 679 C C . ASP A 1 82 ? 0.672 -12.865 -11.029 1.00 73.69 82 ASP A C 1
ATOM 681 O O . ASP A 1 82 ? 1.664 -13.390 -10.503 1.00 73.69 82 ASP A O 1
ATOM 685 N N . LEU A 1 83 ? 0.070 -11.808 -10.462 1.00 84.25 83 LEU A N 1
ATOM 686 C CA . LEU A 1 83 ? 0.470 -11.279 -9.165 1.00 84.25 83 LEU A CA 1
ATOM 687 C C . LEU A 1 83 ? 0.084 -12.286 -8.086 1.00 84.25 83 LEU A C 1
ATOM 689 O O . LEU A 1 83 ? -1.075 -12.446 -7.711 1.00 84.25 83 LEU A O 1
ATOM 693 N N . LYS A 1 84 ? 1.089 -12.950 -7.526 1.00 88.56 84 LYS A N 1
ATOM 694 C CA . LYS A 1 84 ? 0.917 -13.808 -6.356 1.00 88.56 84 LYS A CA 1
ATOM 695 C C . LYS A 1 84 ? 0.749 -12.947 -5.111 1.00 88.56 84 LYS A C 1
ATOM 697 O O . LYS A 1 84 ? 1.745 -12.548 -4.511 1.00 88.56 84 LYS A O 1
ATOM 702 N N . ILE A 1 85 ? -0.500 -12.690 -4.723 1.00 91.38 85 ILE A N 1
ATOM 703 C CA . ILE A 1 85 ? -0.841 -11.982 -3.485 1.00 91.38 85 ILE A CA 1
ATOM 704 C C . ILE A 1 85 ? -1.013 -12.996 -2.351 1.00 91.38 85 ILE A C 1
ATOM 706 O O . ILE A 1 85 ? -1.958 -13.785 -2.337 1.00 91.38 85 ILE A O 1
ATOM 710 N N . LYS A 1 86 ? -0.088 -12.989 -1.387 1.00 92.25 86 LYS A N 1
ATOM 711 C CA . LYS A 1 86 ? -0.132 -13.901 -0.231 1.00 92.25 86 LYS A CA 1
ATOM 712 C C . LYS A 1 86 ? -1.234 -13.521 0.763 1.00 92.25 86 LYS A C 1
ATOM 714 O O . LYS A 1 86 ? -1.589 -12.348 0.889 1.00 92.25 86 LYS A O 1
ATOM 719 N N . GLU A 1 87 ? -1.728 -14.524 1.488 1.00 95.06 87 GLU A N 1
ATOM 720 C CA . GLU A 1 87 ? -2.567 -14.328 2.677 1.00 95.06 87 GLU A CA 1
ATOM 721 C C . GLU A 1 87 ? -1.854 -13.447 3.704 1.00 95.06 87 GLU A C 1
ATOM 723 O O . GLU A 1 87 ? -0.640 -13.575 3.895 1.00 95.06 87 GLU A O 1
ATOM 728 N N . ILE A 1 88 ? -2.611 -12.572 4.364 1.00 95.62 88 ILE A N 1
ATOM 729 C CA . ILE A 1 88 ? -2.104 -11.701 5.427 1.00 95.62 88 ILE A CA 1
ATOM 730 C C . ILE A 1 88 ? -2.738 -12.060 6.768 1.00 95.62 88 ILE A C 1
ATOM 732 O O . ILE A 1 88 ? -3.810 -12.654 6.841 1.00 95.62 88 ILE A O 1
ATOM 736 N N . GLN A 1 89 ? -2.067 -11.680 7.852 1.00 96.06 89 GLN A N 1
ATOM 737 C CA . GLN A 1 89 ? -2.587 -11.815 9.211 1.00 96.06 89 GLN A CA 1
ATOM 738 C C . GLN A 1 89 ? -2.652 -10.433 9.862 1.00 96.06 89 GLN A C 1
ATOM 740 O O . GLN A 1 89 ? -1.798 -9.577 9.603 1.00 96.06 89 GLN A O 1
ATOM 745 N N . HIS A 1 90 ? -3.661 -10.216 10.710 1.00 95.94 90 HIS A N 1
ATOM 746 C CA . HIS A 1 90 ? -3.817 -8.963 11.455 1.00 95.94 90 HIS A CA 1
ATOM 747 C C . HIS A 1 90 ? -2.564 -8.668 12.283 1.00 95.94 90 HIS A C 1
ATOM 749 O O . HIS A 1 90 ? -2.003 -9.571 12.904 1.00 95.94 90 HIS A O 1
ATOM 755 N N . LEU A 1 91 ? -2.102 -7.415 12.246 1.00 96.50 91 LEU A N 1
ATOM 756 C CA . LEU A 1 91 ? -0.911 -6.919 12.952 1.00 96.50 91 LEU A CA 1
ATOM 757 C C . LEU A 1 91 ? 0.409 -7.651 12.653 1.00 96.50 91 LEU A C 1
ATOM 759 O O . LEU A 1 91 ? 1.417 -7.417 13.323 1.00 96.50 91 LEU A O 1
ATOM 763 N N . LYS A 1 92 ? 0.452 -8.497 11.620 1.00 97.44 92 LYS A N 1
ATOM 764 C CA . LYS A 1 92 ? 1.666 -9.192 11.198 1.00 97.44 92 LYS A CA 1
ATOM 765 C C . LYS A 1 92 ? 2.191 -8.598 9.903 1.00 97.44 92 LYS A C 1
ATOM 767 O O . LYS A 1 92 ? 1.608 -8.780 8.837 1.00 97.44 92 LYS A O 1
ATOM 772 N N . ASN A 1 93 ? 3.320 -7.905 10.005 1.00 97.38 93 ASN A N 1
ATOM 773 C CA . ASN A 1 93 ? 4.003 -7.373 8.833 1.00 97.38 93 ASN A CA 1
ATOM 774 C C . ASN A 1 93 ? 4.602 -8.510 8.007 1.00 97.38 93 ASN A C 1
ATOM 776 O O . ASN A 1 93 ? 5.148 -9.475 8.550 1.00 97.38 93 ASN A O 1
ATOM 780 N N . GLN A 1 94 ? 4.542 -8.369 6.691 1.00 96.94 94 GLN A N 1
ATOM 781 C CA . GLN A 1 94 ? 5.025 -9.372 5.761 1.00 96.94 94 GLN A CA 1
ATOM 782 C C . GLN A 1 94 ? 5.624 -8.700 4.539 1.00 96.94 94 GLN A C 1
ATOM 784 O O . GLN A 1 94 ? 5.069 -7.758 3.996 1.00 96.94 94 GLN A O 1
ATOM 789 N N . LYS A 1 95 ? 6.740 -9.242 4.065 1.00 97.19 95 LYS A N 1
ATOM 790 C CA . LYS A 1 95 ? 7.366 -8.825 2.816 1.00 97.19 95 LYS A CA 1
ATOM 791 C C . LYS A 1 95 ? 7.740 -10.044 2.003 1.00 97.19 95 LYS A C 1
ATOM 793 O O . LYS A 1 95 ? 8.114 -11.073 2.569 1.00 97.19 95 LYS A O 1
ATOM 798 N N . TYR A 1 96 ? 7.659 -9.932 0.691 1.00 96.25 96 TYR A N 1
ATOM 799 C CA . TYR A 1 96 ? 8.181 -10.950 -0.206 1.00 96.25 96 TYR A CA 1
ATOM 800 C C . TYR A 1 96 ? 8.466 -10.355 -1.576 1.00 96.25 96 TYR A C 1
ATOM 802 O O . TYR A 1 96 ? 7.888 -9.345 -1.965 1.00 96.25 96 TYR A O 1
ATOM 810 N N . LYS A 1 97 ? 9.366 -11.022 -2.289 1.00 95.25 97 LYS A N 1
ATOM 811 C CA . LYS A 1 97 ? 9.722 -10.721 -3.666 1.00 95.25 97 LYS A CA 1
ATOM 812 C C . LYS A 1 97 ? 9.259 -11.870 -4.541 1.00 95.25 97 LYS A C 1
ATOM 814 O O . LYS A 1 97 ? 9.479 -13.025 -4.181 1.00 95.25 97 LYS A O 1
ATOM 819 N N . GLU A 1 98 ? 8.668 -11.553 -5.679 1.00 92.81 98 GLU A N 1
ATOM 820 C CA . GLU A 1 98 ? 8.364 -12.524 -6.725 1.00 92.81 98 GLU A CA 1
ATOM 821 C C . GLU A 1 98 ? 8.898 -11.993 -8.054 1.00 92.81 98 GLU A C 1
ATOM 823 O O . GLU A 1 98 ? 8.927 -10.789 -8.314 1.00 92.81 98 GLU A O 1
ATOM 828 N N . CYS A 1 99 ? 9.349 -12.912 -8.893 1.00 89.50 99 CYS A N 1
ATOM 829 C CA . CYS A 1 99 ? 9.780 -12.625 -10.249 1.00 89.50 99 CYS A CA 1
ATOM 830 C C . CYS A 1 99 ? 9.117 -13.635 -11.171 1.00 89.50 99 CYS A C 1
ATOM 832 O O . CYS A 1 99 ? 9.142 -14.837 -10.901 1.00 89.50 99 CYS A O 1
ATOM 834 N N . ASN A 1 100 ? 8.551 -13.149 -12.267 1.00 82.19 100 ASN A N 1
ATOM 835 C CA . ASN A 1 100 ? 8.122 -13.984 -13.376 1.00 82.19 100 ASN A CA 1
ATOM 836 C C . ASN A 1 100 ? 8.935 -13.616 -14.629 1.00 82.19 100 ASN A C 1
ATOM 838 O O . ASN A 1 100 ? 9.868 -12.815 -14.579 1.00 82.19 100 ASN A O 1
ATOM 842 N N . LYS A 1 101 ? 8.601 -14.233 -15.765 1.00 82.25 101 LYS A N 1
ATOM 843 C CA . LYS A 1 101 ? 9.279 -13.986 -17.048 1.00 82.25 101 LYS A CA 1
ATOM 844 C C . LYS A 1 101 ? 9.164 -12.537 -17.548 1.00 82.25 101 LYS A C 1
ATOM 846 O O . LYS A 1 101 ? 9.975 -12.127 -18.369 1.00 82.25 101 LYS A O 1
ATOM 851 N N . ASN A 1 102 ? 8.149 -11.806 -17.095 1.00 80.25 102 ASN A N 1
ATOM 852 C CA . ASN A 1 102 ? 7.810 -10.475 -17.581 1.00 80.25 102 ASN A CA 1
ATOM 853 C C . ASN A 1 102 ? 8.351 -9.384 -16.651 1.00 80.25 102 ASN A C 1
ATOM 855 O O . ASN A 1 102 ? 8.837 -8.374 -17.142 1.00 80.25 102 ASN A O 1
ATOM 859 N N . PHE A 1 103 ? 8.273 -9.574 -15.332 1.00 85.75 103 PHE A N 1
ATOM 860 C CA . PHE A 1 103 ? 8.631 -8.545 -14.359 1.00 85.75 103 PHE A CA 1
ATOM 861 C C . PHE A 1 103 ? 8.977 -9.127 -12.977 1.00 85.75 103 PHE A C 1
ATOM 863 O O . PHE A 1 103 ? 8.619 -10.255 -12.626 1.00 85.75 103 PHE A O 1
ATOM 870 N N . CYS A 1 104 ? 9.672 -8.319 -12.175 1.00 91.38 104 CYS A N 1
ATOM 871 C CA . CYS A 1 104 ? 9.970 -8.578 -10.769 1.00 91.38 104 CYS A CA 1
ATOM 872 C C . CYS A 1 104 ? 9.328 -7.507 -9.894 1.00 91.38 104 CYS A C 1
ATOM 874 O O . CYS A 1 104 ? 9.368 -6.320 -10.228 1.00 91.38 104 CYS A O 1
ATOM 876 N N . TYR A 1 105 ? 8.800 -7.917 -8.747 1.00 93.38 105 TYR A N 1
ATOM 877 C CA . TYR A 1 105 ? 8.189 -7.001 -7.799 1.00 93.38 105 TYR A CA 1
ATOM 878 C C . TYR A 1 105 ? 8.431 -7.408 -6.348 1.00 93.38 105 TYR A C 1
ATOM 880 O O . TYR A 1 105 ? 8.588 -8.589 -6.027 1.00 93.38 105 TYR A O 1
ATOM 888 N N . ASP A 1 106 ? 8.418 -6.409 -5.469 1.00 96.00 106 ASP A N 1
ATOM 889 C CA . ASP A 1 106 ? 8.414 -6.597 -4.023 1.00 96.00 106 ASP A CA 1
ATOM 890 C C . ASP A 1 106 ? 7.070 -6.143 -3.458 1.00 96.00 106 ASP A C 1
ATOM 892 O O . ASP A 1 106 ? 6.657 -5.004 -3.681 1.00 96.00 106 ASP A O 1
ATOM 896 N N . PHE A 1 107 ? 6.425 -7.002 -2.672 1.00 96.38 107 PHE A N 1
ATOM 897 C CA . PHE A 1 107 ? 5.345 -6.585 -1.789 1.00 96.38 107 PHE A CA 1
ATOM 898 C C . PHE A 1 107 ? 5.858 -6.337 -0.370 1.00 96.38 107 PHE A C 1
ATOM 900 O O . PHE A 1 107 ? 6.627 -7.133 0.179 1.00 96.38 107 PHE A O 1
ATOM 907 N N . ASP A 1 108 ? 5.343 -5.280 0.251 1.00 97.88 108 ASP A N 1
ATOM 908 C CA . ASP A 1 108 ? 5.506 -4.960 1.668 1.00 97.88 108 ASP A CA 1
ATOM 909 C C . ASP A 1 108 ? 4.131 -4.647 2.277 1.00 97.88 108 ASP A C 1
ATOM 911 O O . ASP A 1 108 ? 3.493 -3.654 1.931 1.00 97.88 108 ASP A O 1
ATOM 915 N N . PHE A 1 109 ? 3.670 -5.526 3.163 1.00 98.06 109 PHE A N 1
ATOM 916 C CA . PHE A 1 109 ? 2.447 -5.403 3.946 1.00 98.06 109 PHE A CA 1
ATOM 917 C C . PHE A 1 109 ? 2.836 -4.962 5.349 1.00 98.06 109 PHE A C 1
ATOM 919 O O . PHE A 1 109 ? 3.489 -5.702 6.094 1.00 98.06 109 PHE A O 1
ATOM 926 N N . LYS A 1 110 ? 2.422 -3.754 5.718 1.00 97.94 110 LYS A N 1
ATOM 927 C CA . LYS A 1 110 ? 2.847 -3.113 6.952 1.00 97.94 110 LYS A CA 1
ATOM 928 C C . LYS A 1 110 ? 1.666 -2.529 7.704 1.00 97.94 110 LYS A C 1
ATOM 930 O O . LYS A 1 110 ? 1.134 -1.486 7.334 1.00 97.94 110 LYS A O 1
ATOM 935 N N . TRP A 1 111 ? 1.298 -3.169 8.801 1.00 98.12 111 TRP A N 1
ATOM 936 C CA . TRP A 1 111 ? 0.364 -2.604 9.760 1.00 98.12 111 TRP A CA 1
ATOM 937 C C . TRP A 1 111 ? 1.006 -1.388 10.426 1.00 98.12 111 TRP A C 1
ATOM 939 O O . TRP A 1 111 ? 2.104 -1.467 10.984 1.00 98.12 111 TRP A O 1
ATOM 949 N N . LEU A 1 112 ? 0.335 -0.244 10.326 1.00 97.25 112 LEU A N 1
ATOM 950 C CA . LEU A 1 112 ? 0.755 0.994 10.980 1.00 97.25 112 LEU A CA 1
ATOM 951 C C . LEU A 1 112 ? 0.199 1.066 12.405 1.00 97.25 112 LEU A C 1
ATOM 953 O O . LEU A 1 112 ? 0.830 1.645 13.287 1.00 97.25 112 LEU A O 1
ATOM 957 N N . ASN A 1 113 ? -0.972 0.464 12.614 1.00 96.75 113 ASN A N 1
ATOM 958 C CA . ASN A 1 113 ? -1.648 0.269 13.893 1.00 96.75 113 ASN A CA 1
ATOM 959 C C . ASN A 1 113 ? -2.710 -0.849 13.727 1.00 96.75 113 ASN A C 1
ATOM 961 O O . ASN A 1 113 ? -2.706 -1.562 12.725 1.00 96.75 113 ASN A O 1
ATOM 965 N N . ASN A 1 114 ? -3.616 -1.021 14.693 1.00 96.44 114 ASN A N 1
ATOM 966 C CA . ASN A 1 114 ? -4.664 -2.054 14.668 1.00 96.44 114 ASN A CA 1
ATOM 967 C C . ASN A 1 114 ? -5.810 -1.808 13.669 1.00 96.44 114 ASN A C 1
ATOM 969 O O . ASN A 1 114 ? -6.563 -2.742 13.405 1.00 96.44 114 ASN A O 1
ATOM 973 N N . LYS A 1 115 ? -5.932 -0.592 13.135 1.00 97.19 115 LYS A N 1
ATOM 974 C CA . LYS A 1 115 ? -6.960 -0.139 12.188 1.00 97.19 115 LYS A CA 1
ATOM 975 C C . LYS A 1 115 ? -6.388 0.343 10.853 1.00 97.19 115 LYS A C 1
ATOM 977 O O . LYS A 1 115 ? -7.143 0.800 10.005 1.00 97.19 115 LYS A O 1
ATOM 982 N N . SER A 1 116 ? -5.072 0.276 10.653 1.00 98.00 116 SER A N 1
ATOM 983 C CA . SER A 1 116 ? -4.444 0.791 9.437 1.00 98.00 116 SER A CA 1
ATOM 984 C C . SER A 1 116 ? -3.376 -0.147 8.897 1.00 98.00 116 SER A C 1
ATOM 986 O O . SER A 1 116 ? -2.424 -0.498 9.604 1.00 98.00 116 SER A O 1
ATOM 988 N N . LEU A 1 117 ? -3.494 -0.486 7.616 1.00 98.56 117 LEU A N 1
ATOM 989 C CA . LEU A 1 117 ? -2.550 -1.313 6.870 1.00 98.56 117 LEU A CA 1
ATOM 990 C C . LEU A 1 117 ? -2.049 -0.526 5.662 1.00 98.56 117 LEU A C 1
ATOM 992 O O . LEU A 1 117 ? -2.838 0.002 4.892 1.00 98.56 117 LEU A O 1
ATOM 996 N N . LEU A 1 118 ? -0.736 -0.476 5.478 1.00 98.50 118 LEU A N 1
ATOM 997 C CA . LEU A 1 118 ? -0.116 0.026 4.262 1.00 98.50 118 LEU A CA 1
ATOM 998 C C . LEU A 1 118 ? 0.416 -1.158 3.459 1.00 98.50 118 LEU A C 1
ATOM 1000 O O . LEU A 1 118 ? 1.311 -1.868 3.921 1.00 98.50 118 LEU A O 1
ATOM 1004 N N . ILE A 1 119 ? -0.113 -1.348 2.256 1.00 98.19 119 ILE A N 1
ATOM 1005 C CA . ILE A 1 119 ? 0.397 -2.318 1.286 1.00 98.19 119 ILE A CA 1
ATOM 1006 C C . ILE A 1 119 ? 1.154 -1.550 0.219 1.00 98.19 119 ILE A C 1
ATOM 1008 O O . ILE A 1 119 ? 0.666 -0.544 -0.283 1.00 98.19 119 ILE A O 1
ATOM 1012 N N . GLN A 1 120 ? 2.353 -2.010 -0.109 1.00 97.81 120 GLN A N 1
ATOM 1013 C CA . GLN A 1 120 ? 3.212 -1.380 -1.103 1.00 97.81 120 GLN A CA 1
ATOM 1014 C C . GLN A 1 120 ? 3.670 -2.433 -2.093 1.00 97.81 120 GLN A C 1
ATOM 1016 O O . GLN A 1 120 ? 4.189 -3.474 -1.687 1.00 97.81 120 GLN A O 1
ATOM 1021 N N . LEU A 1 121 ? 3.505 -2.138 -3.372 1.00 95.69 121 LEU A N 1
ATOM 1022 C CA . LEU A 1 121 ? 3.972 -2.938 -4.486 1.00 95.69 121 LEU A CA 1
ATOM 1023 C C . LEU A 1 121 ? 5.016 -2.133 -5.250 1.00 95.69 121 LEU A C 1
ATOM 1025 O O . LEU A 1 121 ? 4.696 -1.140 -5.896 1.00 95.69 121 LEU A O 1
ATOM 1029 N N . HIS A 1 122 ? 6.271 -2.558 -5.161 1.00 95.69 122 HIS A N 1
ATOM 1030 C CA . HIS A 1 122 ? 7.373 -1.961 -5.901 1.00 95.69 122 HIS A CA 1
ATOM 1031 C C . HIS A 1 122 ? 7.702 -2.823 -7.117 1.00 95.69 122 HIS A C 1
ATOM 1033 O O . HIS A 1 122 ? 8.217 -3.932 -6.964 1.00 95.69 122 HIS A O 1
ATOM 1039 N N . PHE A 1 123 ? 7.451 -2.304 -8.316 1.00 93.56 123 PHE A N 1
ATOM 1040 C CA . PHE A 1 123 ? 7.928 -2.906 -9.556 1.00 93.56 123 PHE A CA 1
ATOM 1041 C C . PHE A 1 123 ? 9.358 -2.468 -9.828 1.00 93.56 123 PHE A C 1
ATOM 1043 O O . PHE A 1 123 ? 9.681 -1.276 -9.817 1.00 93.56 123 PHE A O 1
ATOM 1050 N N . HIS A 1 124 ? 10.216 -3.448 -10.089 1.00 93.38 124 HIS A N 1
ATOM 1051 C CA . HIS A 1 124 ? 11.611 -3.208 -10.432 1.00 93.38 124 HIS A CA 1
ATOM 1052 C C . HIS A 1 124 ? 11.682 -2.654 -11.855 1.00 93.38 124 HIS A C 1
ATOM 1054 O O . HIS A 1 124 ? 10.853 -2.993 -12.695 1.00 93.38 124 HIS A O 1
ATOM 1060 N N . ALA A 1 125 ? 12.679 -1.813 -12.128 1.00 90.94 125 ALA A N 1
ATOM 1061 C CA . ALA A 1 125 ? 12.946 -1.389 -13.496 1.00 90.94 125 AL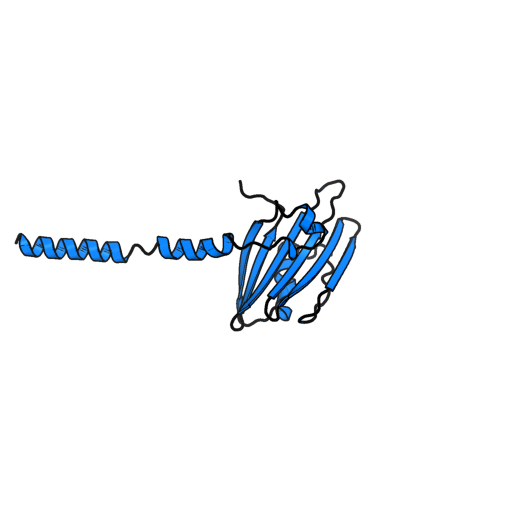A A CA 1
ATOM 1062 C C . ALA A 1 125 ? 13.341 -2.597 -14.360 1.00 90.94 125 ALA A C 1
ATOM 1064 O O . ALA A 1 125 ? 14.064 -3.487 -13.902 1.00 90.94 125 ALA A O 1
ATOM 1065 N N . ASP A 1 126 ? 12.915 -2.589 -15.617 1.00 86.06 126 ASP A N 1
ATOM 1066 C CA . ASP A 1 126 ? 13.303 -3.573 -16.621 1.00 86.06 126 ASP A CA 1
ATOM 1067 C C . ASP A 1 126 ? 13.729 -2.877 -17.928 1.00 86.06 126 ASP A C 1
ATOM 1069 O O . ASP A 1 126 ? 13.970 -1.669 -17.971 1.00 86.06 126 ASP A O 1
ATOM 1073 N N . LYS A 1 127 ? 13.880 -3.648 -19.010 1.00 85.56 127 LYS A N 1
ATOM 1074 C CA . LYS A 1 127 ? 14.296 -3.115 -20.316 1.00 85.56 127 LYS A CA 1
ATOM 1075 C C . LYS A 1 127 ? 13.276 -2.134 -20.920 1.00 85.56 127 LYS A C 1
ATOM 1077 O O . LYS A 1 127 ? 13.657 -1.305 -21.743 1.00 85.56 127 LYS A O 1
ATOM 1082 N N . TYR A 1 128 ? 12.003 -2.253 -20.559 1.00 84.75 128 TYR A N 1
ATOM 1083 C CA . TYR A 1 128 ? 10.879 -1.540 -21.163 1.00 84.75 128 TYR A CA 1
ATOM 1084 C C . TYR A 1 128 ? 10.262 -0.491 -20.232 1.00 84.75 128 TYR A C 1
ATOM 1086 O O . TYR A 1 128 ? 9.546 0.388 -20.705 1.00 84.75 128 TYR A O 1
ATOM 1094 N N . SER A 1 129 ? 10.529 -0.560 -18.927 1.00 85.62 129 SER A N 1
ATOM 1095 C CA . SER A 1 129 ? 9.863 0.263 -17.924 1.00 85.62 129 SER A CA 1
ATOM 1096 C C . SER A 1 129 ? 10.791 0.700 -16.789 1.00 85.62 129 SER A C 1
ATOM 1098 O O . SER A 1 129 ? 11.727 0.006 -16.386 1.00 85.62 129 SER A O 1
ATOM 1100 N N . LYS A 1 130 ? 10.527 1.899 -16.260 1.00 90.50 130 LYS A N 1
ATOM 1101 C CA . LYS A 1 130 ? 11.177 2.395 -15.043 1.00 90.50 130 LYS A CA 1
ATOM 1102 C C . LYS A 1 130 ? 10.573 1.711 -13.817 1.00 90.50 130 LYS A C 1
ATOM 1104 O O . LYS A 1 130 ? 9.422 1.275 -13.839 1.00 90.50 130 LYS A O 1
ATOM 1109 N N . SER A 1 131 ? 11.335 1.693 -12.727 1.00 93.12 131 SER A N 1
ATOM 1110 C CA . SER A 1 131 ? 10.812 1.292 -11.422 1.00 93.12 131 SER A CA 1
ATOM 1111 C C . SER A 1 131 ? 9.617 2.152 -11.039 1.00 93.12 131 SER A C 1
ATOM 1113 O O . SER A 1 131 ? 9.579 3.345 -11.348 1.00 93.12 131 SER A O 1
ATOM 1115 N N . SER A 1 132 ? 8.669 1.560 -10.331 1.00 93.75 132 SER A N 1
ATOM 1116 C CA . SER A 1 132 ? 7.448 2.248 -9.924 1.00 93.75 132 SER A CA 1
ATOM 1117 C C . SER A 1 132 ? 6.880 1.666 -8.643 1.00 93.75 132 SER A C 1
ATOM 1119 O O . SER A 1 132 ? 7.230 0.549 -8.256 1.00 93.75 132 SER A O 1
ATOM 1121 N N . CYS A 1 133 ? 6.013 2.431 -7.989 1.00 95.25 133 CYS A N 1
ATOM 1122 C CA . CYS A 1 133 ? 5.310 1.993 -6.800 1.00 95.25 133 CYS A CA 1
ATOM 1123 C C . CYS A 1 133 ? 3.817 2.251 -6.892 1.00 95.25 133 CYS A C 1
ATOM 1125 O O . CYS A 1 133 ? 3.405 3.356 -7.225 1.00 95.25 133 CYS A O 1
ATOM 1127 N N . GLU A 1 134 ? 3.055 1.242 -6.486 1.00 95.19 134 GLU A N 1
ATOM 1128 C CA . GLU A 1 134 ? 1.651 1.375 -6.118 1.00 95.19 134 GLU A CA 1
ATOM 1129 C C . GLU A 1 134 ? 1.498 1.102 -4.631 1.00 95.19 134 GLU A C 1
ATOM 1131 O O . GLU A 1 134 ? 2.142 0.204 -4.074 1.00 95.19 134 GLU A O 1
ATOM 1136 N N . LEU A 1 135 ? 0.679 1.904 -3.969 1.00 97.12 135 LEU A N 1
ATOM 1137 C CA . LEU A 1 135 ? 0.433 1.788 -2.548 1.00 97.12 135 LEU A CA 1
ATOM 1138 C C . LEU A 1 135 ? -1.058 1.844 -2.282 1.00 97.12 135 LEU A C 1
ATOM 1140 O O . LEU A 1 135 ? -1.777 2.631 -2.883 1.00 97.12 135 LEU A O 1
ATOM 1144 N N . TRP A 1 136 ? -1.484 1.069 -1.296 1.00 97.75 136 TRP A N 1
ATOM 1145 C CA . TRP A 1 136 ? -2.839 1.104 -0.777 1.00 97.75 136 TRP A CA 1
ATOM 1146 C C . TRP A 1 136 ? -2.765 1.285 0.732 1.00 97.75 136 TRP A C 1
ATOM 1148 O O . TRP A 1 136 ? -2.244 0.421 1.447 1.00 97.75 136 TRP A O 1
ATOM 1158 N N . LEU A 1 137 ? -3.243 2.431 1.213 1.00 98.12 137 LEU A N 1
ATOM 1159 C CA . LEU A 1 137 ? -3.439 2.680 2.635 1.00 98.12 137 LEU A CA 1
ATOM 1160 C C . LEU A 1 137 ? -4.888 2.363 2.981 1.00 98.12 137 LEU A C 1
ATOM 1162 O O . LEU A 1 137 ? -5.800 3.054 2.539 1.00 98.12 137 LEU A O 1
ATOM 1166 N N . TYR A 1 138 ? -5.061 1.335 3.794 1.00 98.19 138 TYR A N 1
ATOM 1167 C CA . TYR A 1 138 ? -6.335 0.912 4.342 1.00 98.19 138 TYR A CA 1
ATOM 1168 C C . TYR A 1 138 ? -6.511 1.537 5.720 1.00 98.19 138 TYR A C 1
ATOM 1170 O O . TYR A 1 138 ? -5.609 1.424 6.553 1.00 98.19 138 TYR A O 1
ATOM 1178 N N . GLU A 1 139 ? -7.661 2.150 5.970 1.00 97.56 139 GLU A N 1
ATOM 1179 C CA . GLU A 1 139 ? -8.057 2.698 7.266 1.00 97.56 139 GLU A CA 1
ATOM 1180 C C . GLU A 1 139 ? -9.460 2.193 7.614 1.00 97.56 139 GLU A C 1
ATOM 1182 O O . GLU A 1 139 ? -10.408 2.400 6.864 1.00 97.56 139 GLU A O 1
ATOM 1187 N N . GLU A 1 140 ? -9.581 1.479 8.731 1.00 96.31 140 GLU A N 1
ATOM 1188 C CA . GLU A 1 140 ? -10.845 0.912 9.198 1.00 96.31 140 GLU A CA 1
ATOM 1189 C C . GLU A 1 140 ? -11.521 1.846 10.211 1.00 96.31 140 GLU A C 1
ATOM 1191 O O . GLU A 1 140 ? -10.953 2.167 11.261 1.00 96.31 140 GLU A O 1
ATOM 1196 N N . GLU A 1 141 ? -12.757 2.243 9.920 1.00 92.50 141 GLU A N 1
ATOM 1197 C CA . GLU A 1 141 ? -13.589 3.101 10.764 1.00 92.50 141 GLU A CA 1
ATOM 1198 C C . GLU A 1 141 ? -15.038 2.603 10.746 1.00 92.50 141 GLU A C 1
ATOM 1200 O O . GLU A 1 141 ? -15.621 2.397 9.685 1.00 92.50 141 GLU A O 1
ATOM 1205 N N . ASP A 1 142 ? -15.610 2.363 11.928 1.00 89.31 142 ASP A N 1
ATOM 1206 C CA . ASP A 1 142 ? -17.026 2.027 12.136 1.00 89.31 142 ASP A CA 1
ATOM 1207 C C . ASP A 1 142 ? -17.607 0.960 11.186 1.00 89.31 142 ASP A C 1
ATOM 1209 O O . ASP A 1 142 ? -18.699 1.090 10.633 1.00 89.31 142 ASP A O 1
ATOM 1213 N N . GLY A 1 143 ? -16.867 -0.140 11.002 1.00 89.06 143 GLY A N 1
ATOM 1214 C CA . GLY A 1 143 ? -17.282 -1.254 10.140 1.00 89.06 143 GLY A CA 1
ATOM 1215 C C . GLY A 1 143 ? -17.182 -0.949 8.643 1.00 89.06 143 GLY A C 1
ATOM 1216 O O . GLY A 1 143 ? -17.776 -1.655 7.826 1.00 89.06 143 GLY A O 1
ATOM 1217 N N . SER A 1 144 ? -16.454 0.101 8.276 1.00 95.06 144 SER A N 1
ATOM 1218 C CA . SER A 1 144 ? -16.075 0.438 6.911 1.00 95.06 144 SER A CA 1
ATOM 1219 C C . SER A 1 144 ? -14.557 0.494 6.773 1.00 95.06 144 SER A C 1
ATOM 1221 O O . SER A 1 144 ? -13.837 0.662 7.756 1.00 95.06 144 SER A O 1
ATOM 1223 N N . VAL A 1 145 ? -14.072 0.323 5.548 1.00 97.69 145 VAL A N 1
ATOM 1224 C CA . VAL A 1 145 ? -12.656 0.434 5.209 1.00 97.69 145 VAL A CA 1
ATOM 1225 C C . VAL A 1 145 ? -12.500 1.443 4.088 1.00 97.69 145 VAL A C 1
ATOM 1227 O O . VAL A 1 145 ? -12.976 1.221 2.973 1.00 97.69 145 VAL A O 1
ATOM 1230 N N . ASP A 1 146 ? -11.798 2.527 4.379 1.00 96.19 146 ASP A N 1
ATOM 1231 C CA . ASP A 1 146 ? -11.330 3.472 3.381 1.00 96.19 146 ASP A CA 1
ATOM 1232 C C . ASP A 1 146 ? -9.997 2.994 2.810 1.00 96.19 146 ASP A C 1
ATOM 1234 O O . ASP A 1 146 ? -9.078 2.630 3.545 1.00 96.19 146 ASP A O 1
ATOM 1238 N N . VAL A 1 147 ? -9.889 2.999 1.484 1.00 96.88 147 VAL A N 1
ATOM 1239 C CA . VAL A 1 147 ? -8.682 2.625 0.749 1.00 96.88 147 VAL A CA 1
ATOM 1240 C C . VAL A 1 147 ? -8.226 3.815 -0.073 1.00 96.88 147 VAL A C 1
ATOM 1242 O O . VAL A 1 147 ? -8.906 4.228 -1.010 1.00 96.88 147 VAL A O 1
ATOM 1245 N N . TYR A 1 148 ? -7.061 4.346 0.277 1.00 95.81 148 TYR A N 1
ATOM 1246 C CA . TYR A 1 148 ? -6.375 5.389 -0.477 1.00 95.81 148 TYR A CA 1
ATOM 1247 C C . TYR A 1 148 ? -5.336 4.733 -1.383 1.00 95.81 148 TYR A C 1
ATOM 1249 O O . TYR A 1 148 ? -4.459 4.021 -0.880 1.00 95.81 148 TYR A O 1
ATOM 1257 N N . SER A 1 149 ? -5.431 4.969 -2.688 1.00 94.50 149 SER A N 1
ATOM 1258 C CA . SER A 1 149 ? -4.506 4.424 -3.684 1.00 94.50 149 SER A CA 1
ATOM 1259 C C . SER A 1 149 ? -3.504 5.495 -4.085 1.00 94.50 149 SER A C 1
ATOM 1261 O O . SER A 1 149 ? -3.890 6.582 -4.504 1.00 94.50 149 SER A O 1
ATOM 1263 N N . PHE A 1 150 ? -2.218 5.188 -3.971 1.00 94.69 150 PHE A N 1
ATOM 1264 C CA . PHE A 1 150 ? -1.139 6.076 -4.375 1.00 94.69 150 PHE A CA 1
ATOM 1265 C C . PHE A 1 150 ? -0.328 5.419 -5.469 1.00 94.69 150 PHE A C 1
ATOM 1267 O O . PHE A 1 150 ? -0.001 4.236 -5.366 1.00 94.69 150 PHE A O 1
ATOM 1274 N N . THR A 1 151 ? 0.088 6.217 -6.438 1.00 93.00 151 THR A N 1
ATOM 1275 C CA . THR A 1 151 ? 0.884 5.746 -7.563 1.00 93.00 151 THR A CA 1
ATOM 1276 C C . THR A 1 151 ? 2.102 6.632 -7.762 1.00 93.00 151 THR A C 1
ATOM 1278 O O . THR A 1 151 ? 2.107 7.811 -7.403 1.00 93.00 151 THR A O 1
ATOM 1281 N N . SER A 1 152 ? 3.157 6.048 -8.323 1.00 92.00 152 SER A N 1
ATOM 1282 C CA . SER A 1 152 ? 4.299 6.785 -8.862 1.00 92.00 152 SER A CA 1
ATOM 1283 C C . SER A 1 152 ? 4.274 6.900 -10.389 1.00 92.00 152 SER A C 1
ATOM 1285 O O . SER A 1 152 ? 5.250 7.360 -10.985 1.00 92.00 152 SER A O 1
ATOM 1287 N N . LYS A 1 153 ? 3.233 6.378 -11.044 1.00 80.31 153 LYS A N 1
ATOM 1288 C CA . LYS A 1 153 ? 3.015 6.494 -12.488 1.00 80.31 153 LYS A CA 1
ATOM 1289 C C . LYS A 1 153 ? 1.958 7.578 -12.691 1.00 80.31 153 LYS A C 1
ATOM 1291 O O . LYS A 1 153 ? 1.020 7.652 -11.919 1.00 80.31 153 LYS A O 1
ATOM 1296 N N . ASN A 1 154 ? 2.096 8.414 -13.717 1.00 68.56 154 ASN A N 1
ATOM 1297 C CA . ASN A 1 154 ? 1.147 9.501 -14.018 1.00 68.56 154 ASN A CA 1
ATOM 1298 C C . ASN A 1 154 ? 1.197 10.656 -13.005 1.00 68.56 154 ASN A C 1
ATOM 1300 O O . ASN A 1 154 ? 0.224 10.916 -12.311 1.00 68.56 154 ASN A O 1
ATOM 1304 N N . LEU A 1 155 ? 2.337 11.347 -12.900 1.00 68.00 155 LEU A N 1
ATOM 1305 C CA . LEU A 1 155 ? 2.389 12.595 -12.130 1.00 68.00 155 LEU A CA 1
ATOM 1306 C C . LEU A 1 155 ? 1.310 13.567 -12.646 1.00 68.00 155 LEU A C 1
ATOM 1308 O O . LEU A 1 155 ? 1.179 13.676 -13.867 1.00 68.00 155 LEU A O 1
ATOM 1312 N N . PRO A 1 156 ? 0.551 14.241 -11.765 1.00 63.31 156 PRO A N 1
ATOM 1313 C CA . PRO A 1 156 ? -0.366 15.289 -12.194 1.00 63.31 156 PRO A CA 1
ATOM 1314 C C . PRO A 1 156 ? 0.419 16.410 -12.894 1.00 63.31 156 PRO A C 1
ATOM 1316 O O . PRO A 1 156 ? 1.514 16.757 -12.440 1.00 63.31 156 PRO A O 1
ATOM 1319 N N . ASP A 1 157 ? -0.132 16.911 -14.004 1.00 56.16 157 ASP A N 1
ATOM 1320 C CA . ASP A 1 157 ? 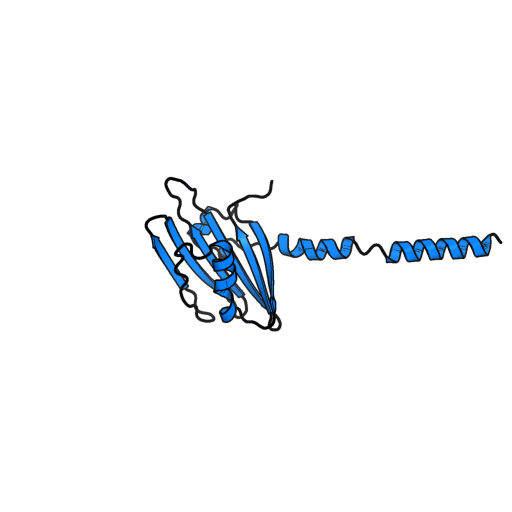0.433 18.013 -14.802 1.00 56.16 157 ASP A CA 1
ATOM 1321 C C . ASP A 1 157 ? 0.494 19.340 -14.023 1.00 56.16 157 ASP A C 1
ATOM 1323 O O . ASP A 1 157 ? -0.451 19.633 -13.249 1.00 56.16 157 ASP A O 1
#

Sequence (157 aa):
MRIIFKIILALLIAVNLSFATDDYIDDYYDSWKQKTISKKFLSQGCKTISKDIWNESKVSYRQTTILNIYKEPILNLYGDYDLKIKEIQHLKNQKYKECNKNFCYDFDFKWLNNKSLLIQLHFHADKYSKSSCELWLYEEEDGSVDVYSFTSKNLPD

Organism: NCBI:txid199

Foldseek 3Di:
DVVVVVVVVVVVVVVVVVPPCPVVVVVVVCVLQPDADDLVQDDPQCNVLRVLKGWDDKDKFAQAACQVCVVPVVCVVCPPVVDDDDRDDQQDWDKDWDDDPPWIWIWTWHDPDRFKIKIKIWTPDDPVDHIWIWIWIWGDDPSMIMITIMISPDRDD

Secondary structure (DSSP, 8-state):
-HHHHHHHHHHHHHHHHTT--SHHHHHHHHHTTT----TTTS-HHHHHTTTS-EEEEEEEEES--HHHHTTHHHHHHHTTSS------BTTB-EEEEEE-SS-EEEEEEEEEETTEEEEEEEEPP-SS---EEEEEEEEEETTEEEEEEEESSS---